Protein AF-A0A518ENG8-F1 (afdb_monomer)

Nearest PDB structures (foldseek):
  2h9d-assembly2_D  TM=7.053E-01  e=4.690E+00  Pseudomonas aeruginosa PAO1
  3hgw-assembly2_B  TM=6.675E-01  e=5.841E+00  Pseudomonas aeruginosa
  2h9c-assembly1_A  TM=5.671E-01  e=4.052E+00  Pseudomonas aeruginosa PAO1
  3ret-assembly1_B  TM=6.626E-01  e=7.274E+00  Pseudomonas aeruginosa

Secondary structure (DSSP, 8-state):
---PPPHHHHHHHHHHHHHHHHHHTTS-HHHHHHHHHHHHHHHHHHHHHHHHHHHHHHTS-----

Sequence (65 aa):
MKGYASTGLVFYLFGLFCAYWAQQTGRSSWLWFFLGWFFAPITGIFLVMKNAKDLRSKTKPRRQR

pLDDT: mean 81.68, std 11.13, range [46.38, 92.69]

Structure (mmCIF, N/CA/C/O backbone):
data_AF-A0A518ENG8-F1
#
_entry.id   AF-A0A518ENG8-F1
#
loop_
_atom_site.group_PDB
_atom_site.id
_atom_site.type_symbol
_atom_site.label_atom_id
_atom_site.label_alt_id
_atom_site.label_comp_id
_atom_site.label_asym_id
_atom_site.label_entity_id
_atom_site.label_seq_id
_atom_site.pdbx_PDB_ins_code
_atom_site.Cartn_x
_atom_site.Cartn_y
_atom_site.Cartn_z
_atom_site.occupancy
_atom_site.B_iso_or_equiv
_atom_site.auth_seq_id
_atom_site.auth_comp_id
_atom_site.auth_asym_id
_atom_site.auth_atom_id
_atom_site.pdbx_PDB_model_num
ATOM 1 N N . MET A 1 1 ? 23.528 -9.844 8.246 1.00 46.38 1 MET A N 1
ATOM 2 C CA . MET A 1 1 ? 22.567 -9.993 7.130 1.00 46.38 1 MET A CA 1
ATOM 3 C C . MET A 1 1 ? 21.473 -8.949 7.313 1.00 46.38 1 MET A C 1
ATOM 5 O O . MET A 1 1 ? 20.929 -8.880 8.406 1.00 46.38 1 MET A O 1
ATOM 9 N N . LYS A 1 2 ? 21.189 -8.090 6.324 1.00 55.19 2 LYS A N 1
ATOM 10 C CA . LYS A 1 2 ? 20.036 -7.173 6.408 1.00 55.19 2 LYS A CA 1
ATOM 11 C C . LYS A 1 2 ? 18.773 -7.999 6.150 1.00 55.19 2 LYS A C 1
ATOM 13 O O . LYS A 1 2 ? 18.538 -8.405 5.018 1.00 55.19 2 LYS A O 1
ATOM 18 N N . GLY A 1 3 ? 18.030 -8.319 7.207 1.00 71.31 3 GLY A N 1
ATOM 19 C CA . GLY A 1 3 ? 16.735 -8.988 7.107 1.00 71.31 3 GLY A CA 1
ATOM 20 C C . GLY A 1 3 ? 15.693 -7.981 6.644 1.00 71.31 3 GLY A C 1
ATOM 21 O O . GLY A 1 3 ? 15.156 -7.233 7.454 1.00 71.31 3 GLY A O 1
ATOM 22 N N . TYR A 1 4 ? 15.466 -7.896 5.337 1.00 75.06 4 TYR A N 1
ATOM 23 C CA . TYR A 1 4 ? 14.415 -7.038 4.802 1.00 75.06 4 TYR A CA 1
ATOM 24 C C . TYR A 1 4 ? 13.049 -7.654 5.107 1.00 75.06 4 TYR A C 1
ATOM 26 O O . TYR A 1 4 ? 12.868 -8.868 5.003 1.00 75.06 4 TYR A O 1
ATOM 34 N N . ALA A 1 5 ? 12.087 -6.813 5.484 1.00 78.94 5 ALA A N 1
ATOM 35 C CA . ALA A 1 5 ? 10.705 -7.243 5.629 1.00 78.94 5 ALA A CA 1
ATOM 36 C C . ALA A 1 5 ? 10.185 -7.763 4.282 1.00 78.94 5 ALA A C 1
ATOM 38 O O . ALA A 1 5 ? 10.421 -7.150 3.238 1.00 78.94 5 ALA A O 1
ATOM 39 N N . SER A 1 6 ? 9.465 -8.888 4.311 1.00 83.31 6 SER A N 1
ATOM 40 C CA . SER A 1 6 ? 8.796 -9.409 3.120 1.00 83.31 6 SER A CA 1
ATOM 41 C C . SER A 1 6 ? 7.849 -8.353 2.561 1.00 83.31 6 SER A C 1
ATOM 43 O O . SER A 1 6 ? 7.077 -7.746 3.303 1.00 83.31 6 SER A O 1
ATOM 45 N N . THR A 1 7 ? 7.865 -8.167 1.244 1.00 82.75 7 THR A N 1
ATOM 46 C CA . THR A 1 7 ? 6.964 -7.251 0.539 1.00 82.75 7 THR A CA 1
ATOM 47 C C . THR A 1 7 ? 5.495 -7.503 0.902 1.00 82.75 7 THR A C 1
ATOM 49 O O . THR A 1 7 ? 4.733 -6.555 1.072 1.00 82.75 7 THR A O 1
ATOM 52 N N . GLY A 1 8 ? 5.107 -8.766 1.115 1.00 83.44 8 GLY A N 1
ATOM 53 C CA . GLY A 1 8 ? 3.755 -9.115 1.563 1.00 83.44 8 GLY A CA 1
ATOM 54 C C . GLY A 1 8 ? 3.436 -8.608 2.972 1.00 83.44 8 GLY A C 1
ATOM 55 O O . GLY A 1 8 ? 2.349 -8.092 3.212 1.00 83.44 8 GLY A O 1
ATOM 56 N N . LEU A 1 9 ? 4.405 -8.678 3.888 1.00 86.50 9 LEU A N 1
ATOM 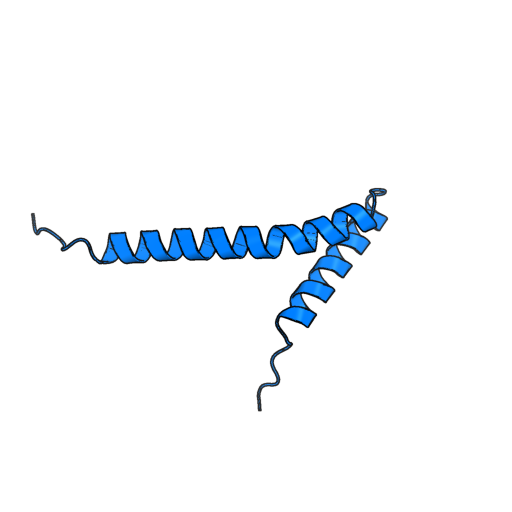57 C CA . LEU A 1 9 ? 4.260 -8.167 5.253 1.00 86.50 9 LEU A CA 1
ATOM 58 C C . LEU A 1 9 ? 4.161 -6.634 5.267 1.00 86.50 9 LEU A C 1
ATOM 60 O O . LEU A 1 9 ? 3.372 -6.079 6.028 1.00 86.50 9 LEU A O 1
ATOM 64 N N . VAL A 1 10 ? 4.893 -5.953 4.380 1.00 86.31 10 VAL A N 1
ATOM 65 C CA . VAL A 1 10 ? 4.803 -4.493 4.211 1.00 86.31 10 VAL A CA 1
ATOM 66 C C . VAL A 1 10 ? 3.415 -4.077 3.716 1.00 86.31 10 VAL A C 1
ATOM 68 O O . VAL A 1 10 ? 2.812 -3.173 4.292 1.00 86.31 10 VAL A O 1
ATOM 71 N N . PHE A 1 11 ? 2.872 -4.750 2.696 1.00 84.00 11 PHE A N 1
ATOM 72 C CA . PHE A 1 11 ? 1.527 -4.443 2.197 1.00 84.00 11 PHE A CA 1
ATOM 73 C C . PHE A 1 11 ? 0.435 -4.745 3.222 1.00 84.00 11 PHE A C 1
ATOM 75 O O . PHE A 1 11 ? -0.489 -3.947 3.375 1.00 84.00 11 PHE A O 1
ATOM 82 N N . TYR A 1 12 ? 0.569 -5.845 3.963 1.00 85.31 12 TYR A N 1
ATOM 83 C CA . TYR A 1 12 ? -0.351 -6.183 5.044 1.00 85.31 12 TYR A CA 1
ATOM 84 C C . TYR A 1 12 ? -0.375 -5.100 6.132 1.00 85.31 12 TYR A C 1
ATOM 86 O O . TYR A 1 12 ? -1.446 -4.603 6.479 1.00 85.31 12 TYR A O 1
ATOM 94 N N . LEU A 1 13 ? 0.796 -4.674 6.620 1.00 88.81 13 LEU A N 1
ATOM 95 C CA . LEU A 1 13 ? 0.909 -3.613 7.627 1.00 88.81 13 LEU A CA 1
ATOM 96 C C . LEU A 1 13 ? 0.357 -2.274 7.124 1.00 88.81 13 LEU A C 1
ATOM 98 O O . LEU A 1 13 ? -0.306 -1.562 7.877 1.00 88.81 13 LEU A O 1
ATOM 102 N N . PHE A 1 14 ? 0.592 -1.940 5.853 1.00 87.00 14 PHE A N 1
ATOM 103 C CA . PHE A 1 14 ? 0.065 -0.717 5.251 1.00 87.00 14 PHE A CA 1
ATOM 104 C C . PHE A 1 14 ? -1.467 -0.739 5.133 1.00 87.00 14 PHE A C 1
ATOM 106 O O . PHE A 1 14 ? -2.129 0.242 5.474 1.00 87.00 14 PHE A O 1
ATOM 113 N N . GLY A 1 15 ? -2.047 -1.869 4.718 1.00 87.00 15 GLY A N 1
ATOM 114 C CA . GLY A 1 15 ? -3.498 -2.066 4.719 1.00 87.00 15 GLY A CA 1
ATOM 115 C C . GLY A 1 15 ? -4.090 -1.951 6.125 1.00 87.00 15 GLY A C 1
ATOM 116 O O . GLY A 1 15 ? -5.100 -1.273 6.314 1.00 87.00 15 GLY A O 1
ATOM 117 N N . LEU A 1 16 ? -3.426 -2.542 7.126 1.00 89.62 16 LEU A N 1
ATOM 118 C CA . LEU A 1 16 ? -3.833 -2.473 8.533 1.00 89.62 16 LEU A CA 1
ATOM 119 C C . LEU A 1 16 ? -3.828 -1.030 9.061 1.00 89.62 16 LEU A C 1
ATOM 121 O O . LEU A 1 16 ? -4.778 -0.599 9.712 1.00 89.62 16 LEU A O 1
ATOM 125 N N . PHE A 1 17 ? -2.789 -0.262 8.726 1.00 89.56 17 PHE A N 1
ATOM 126 C CA . PHE A 1 17 ? -2.699 1.161 9.046 1.00 89.56 17 PHE A CA 1
ATOM 127 C C . PHE A 1 17 ? -3.845 1.963 8.411 1.00 89.56 17 PHE A C 1
ATOM 129 O O . PHE A 1 17 ? -4.479 2.776 9.082 1.00 89.56 17 PHE A O 1
ATOM 136 N N . CYS A 1 18 ? -4.163 1.703 7.140 1.00 87.88 18 CYS A N 1
ATOM 137 C CA . CYS A 1 18 ? -5.264 2.372 6.445 1.00 87.88 18 CYS A CA 1
ATOM 138 C C . CYS A 1 18 ? -6.631 2.035 7.070 1.00 87.88 18 CYS A C 1
ATOM 140 O O . CYS A 1 18 ? -7.479 2.914 7.238 1.0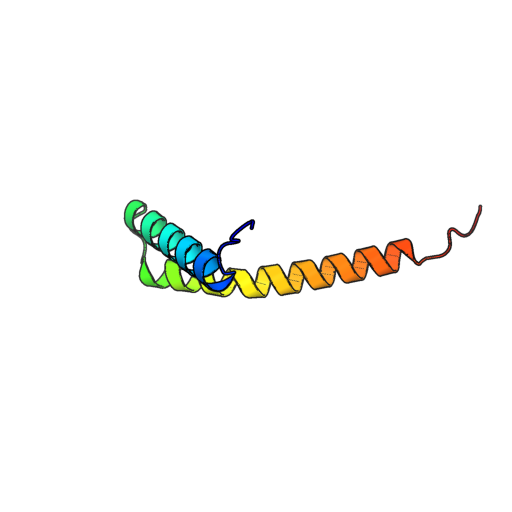0 87.88 18 CYS A O 1
ATOM 142 N N . ALA A 1 19 ? -6.823 0.781 7.490 1.00 89.31 19 ALA A N 1
ATOM 143 C CA . ALA A 1 19 ? -8.018 0.342 8.204 1.00 89.31 19 ALA A CA 1
ATOM 144 C C . ALA A 1 19 ? -8.167 1.038 9.567 1.00 89.31 19 ALA A C 1
ATOM 146 O O . ALA A 1 19 ? -9.257 1.498 9.909 1.00 89.31 19 ALA A O 1
ATOM 147 N N . TYR A 1 20 ? -7.070 1.157 10.320 1.00 91.12 20 TYR A N 1
ATOM 148 C CA . TYR A 1 20 ? -7.040 1.858 11.604 1.00 91.12 20 TYR A CA 1
ATOM 149 C C . TYR A 1 20 ? -7.342 3.353 11.449 1.00 91.12 20 TYR A C 1
ATOM 151 O O . TYR A 1 20 ? -8.160 3.914 12.177 1.00 91.12 20 TYR A O 1
ATOM 159 N N . TRP A 1 21 ? -6.752 3.997 10.444 1.00 89.50 21 TRP A N 1
ATOM 160 C CA . TRP A 1 21 ? -7.054 5.390 10.126 1.00 89.50 21 TRP A CA 1
ATOM 161 C C . TRP A 1 21 ? -8.537 5.587 9.776 1.00 89.50 21 TRP A C 1
ATOM 163 O O . TRP A 1 21 ? -9.192 6.516 10.255 1.00 89.50 21 TRP A O 1
ATOM 173 N N . ALA A 1 22 ? -9.112 4.671 8.998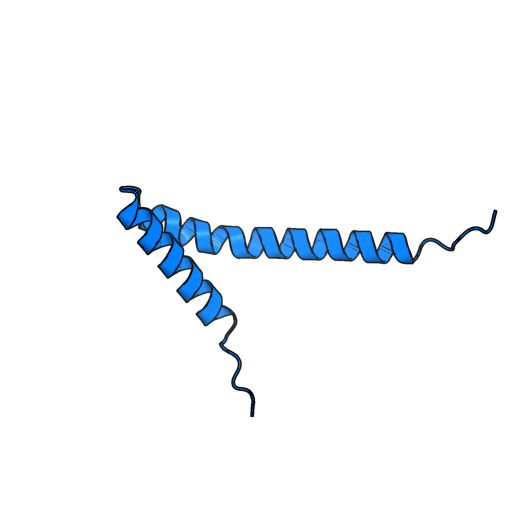 1.00 90.00 22 ALA A N 1
ATOM 174 C CA . ALA A 1 22 ? -10.531 4.704 8.680 1.00 90.00 22 ALA A CA 1
ATOM 175 C C . ALA A 1 22 ? -11.421 4.559 9.923 1.00 90.00 22 ALA A C 1
ATOM 177 O O . ALA A 1 22 ? -12.419 5.275 10.016 1.00 90.00 22 ALA A O 1
ATOM 178 N N . GLN A 1 23 ? -11.038 3.715 10.891 1.00 89.88 23 GLN A N 1
ATOM 179 C CA . GLN A 1 23 ? -11.727 3.620 12.186 1.00 89.88 23 GLN A CA 1
ATOM 180 C C . GLN A 1 23 ? -11.734 4.957 12.921 1.00 89.88 23 GLN A C 1
ATOM 182 O O . GLN A 1 23 ? -12.794 5.411 13.343 1.00 89.88 23 GLN A O 1
ATOM 187 N N . GLN A 1 24 ? -10.578 5.619 13.016 1.00 92.50 24 GLN A N 1
ATOM 188 C CA . GLN A 1 24 ? -10.470 6.925 13.676 1.00 92.50 24 GLN A CA 1
ATOM 189 C C . GLN A 1 24 ? -11.295 8.016 12.987 1.00 92.50 24 GLN A C 1
ATOM 191 O O . GLN A 1 24 ? -11.750 8.950 13.639 1.00 92.50 24 GLN A O 1
ATOM 196 N N . THR A 1 25 ? -11.525 7.888 11.681 1.00 90.56 25 THR A N 1
ATOM 197 C CA . THR A 1 25 ? -12.299 8.858 10.892 1.00 90.56 25 THR A CA 1
ATOM 198 C C . THR A 1 25 ? -13.795 8.504 10.813 1.00 90.56 25 THR A C 1
ATOM 200 O O . THR A 1 25 ? -14.536 9.140 10.064 1.00 90.56 25 THR A O 1
ATOM 203 N N . GLY A 1 26 ? -14.249 7.465 11.527 1.00 90.12 26 GLY A N 1
ATOM 204 C CA . GLY A 1 26 ? -15.643 7.003 11.504 1.00 90.12 26 GLY A CA 1
ATOM 205 C C . GLY A 1 26 ? -16.084 6.388 10.168 1.00 90.12 26 GLY A C 1
ATOM 206 O O . GLY A 1 26 ? -17.272 6.379 9.854 1.00 90.12 26 GLY A O 1
ATOM 207 N N . ARG A 1 27 ? -15.143 5.901 9.348 1.00 87.06 27 ARG A N 1
ATOM 208 C CA . ARG A 1 27 ? -15.413 5.272 8.044 1.00 87.06 27 ARG A CA 1
ATOM 209 C C . ARG A 1 27 ? -15.277 3.750 8.120 1.00 87.06 27 ARG A C 1
ATOM 211 O O . ARG A 1 27 ? -14.649 3.205 9.023 1.00 87.06 27 ARG A O 1
ATOM 218 N N . SER A 1 28 ? -15.823 3.056 7.118 1.00 87.62 28 SER A N 1
ATOM 219 C CA . SER A 1 28 ? -15.716 1.594 7.010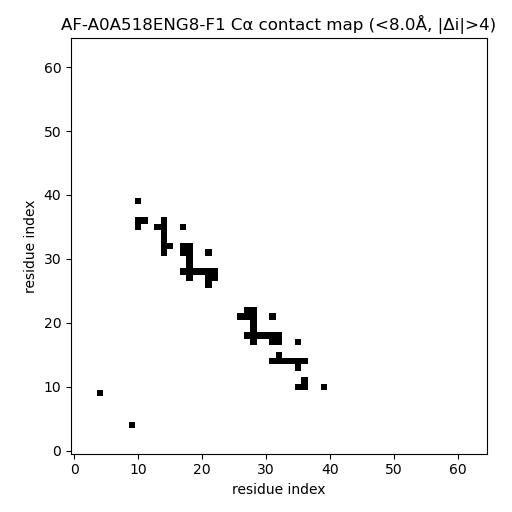 1.00 87.62 28 SER A CA 1
ATOM 220 C C . SER A 1 28 ? -14.254 1.142 6.920 1.00 87.62 28 SER A C 1
ATOM 222 O O . SER A 1 28 ? -13.565 1.386 5.927 1.00 87.62 28 SER A O 1
ATOM 224 N N . SER A 1 29 ? -13.791 0.466 7.970 1.00 88.31 29 SER A N 1
ATOM 225 C CA . SER A 1 29 ? -12.410 -0.013 8.120 1.00 88.31 29 SER A CA 1
ATOM 226 C C . SER A 1 29 ? -12.093 -1.134 7.145 1.00 88.31 29 SER A C 1
ATOM 228 O O . SER A 1 29 ? -11.002 -1.184 6.588 1.00 88.31 29 SER A O 1
ATOM 230 N N . TRP A 1 30 ? -13.071 -2.012 6.914 1.00 86.25 30 TRP A N 1
ATOM 231 C CA . TRP A 1 30 ? -12.941 -3.133 5.992 1.00 86.25 30 TRP A CA 1
ATOM 232 C C . TRP A 1 30 ? -12.773 -2.612 4.564 1.00 86.25 30 TRP A C 1
ATOM 234 O O . TRP A 1 30 ? -11.827 -2.986 3.883 1.00 86.25 30 TRP A O 1
ATOM 244 N N . LEU A 1 31 ? -13.597 -1.643 4.148 1.00 87.38 31 LEU A N 1
ATOM 245 C CA . LEU A 1 31 ? -13.483 -1.028 2.824 1.00 87.38 31 LEU A CA 1
ATOM 246 C C . LEU A 1 31 ? -12.108 -0.376 2.608 1.00 87.38 31 LEU A C 1
ATOM 248 O O . LEU A 1 31 ? -11.487 -0.584 1.568 1.00 87.38 31 LEU A O 1
ATOM 252 N N . TRP A 1 32 ? -11.605 0.360 3.603 1.00 86.19 32 TRP A N 1
ATOM 253 C CA . TRP A 1 32 ? -10.294 1.009 3.521 1.00 86.19 32 TRP A CA 1
ATOM 254 C C . TRP A 1 32 ? -9.108 0.041 3.592 1.00 86.19 32 TRP A C 1
ATOM 256 O O . TRP A 1 32 ? -8.098 0.292 2.935 1.00 86.19 32 TRP A O 1
ATOM 266 N N . PHE A 1 33 ? -9.241 -1.093 4.286 1.00 87.75 33 PHE A N 1
ATOM 267 C CA . PHE A 1 33 ? -8.252 -2.173 4.249 1.00 87.75 33 PHE A CA 1
ATOM 268 C C . PHE A 1 33 ? -8.056 -2.704 2.821 1.00 87.75 33 PHE A C 1
ATOM 270 O O . PHE A 1 33 ? -6.933 -2.727 2.310 1.00 87.75 33 PHE A O 1
ATOM 277 N N . PHE A 1 34 ? -9.151 -3.075 2.144 1.00 85.81 34 PHE A N 1
ATOM 278 C CA . PHE A 1 34 ? -9.081 -3.561 0.761 1.00 85.81 34 PHE A CA 1
ATOM 279 C C . PHE A 1 34 ? -8.647 -2.468 -0.204 1.00 85.81 34 PHE A C 1
ATOM 281 O O . PHE A 1 34 ? -7.902 -2.765 -1.134 1.00 85.81 34 PHE A O 1
AT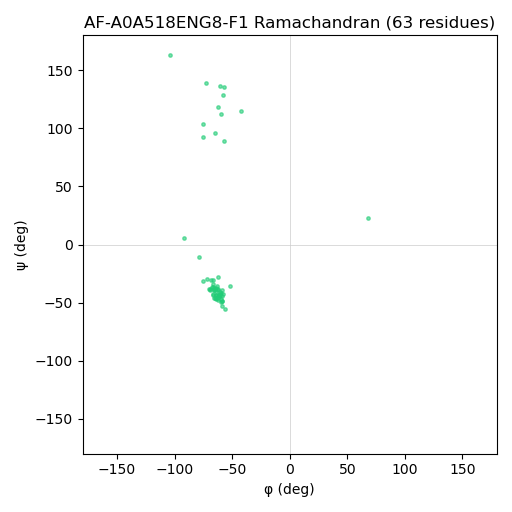OM 288 N N . LEU A 1 35 ? -9.033 -1.208 0.028 1.00 85.12 35 LEU A N 1
ATOM 289 C CA . LEU A 1 35 ? -8.551 -0.099 -0.792 1.00 85.12 35 LEU A CA 1
ATOM 290 C C . LEU A 1 35 ? -7.026 0.041 -0.710 1.00 85.12 35 LEU A C 1
ATOM 292 O O . LEU A 1 35 ? -6.376 0.192 -1.742 1.00 85.12 35 LEU A O 1
ATOM 296 N N . GLY A 1 36 ? -6.444 -0.072 0.488 1.00 80.19 36 GLY A N 1
ATOM 297 C CA . GLY A 1 36 ? -4.991 -0.067 0.676 1.00 80.19 36 GLY A CA 1
ATOM 298 C C . GLY A 1 36 ? -4.294 -1.197 -0.088 1.00 80.19 36 GLY A C 1
ATOM 299 O O . GLY A 1 36 ? -3.259 -0.973 -0.719 1.00 80.19 36 GLY A O 1
ATOM 300 N N . TRP A 1 37 ? -4.897 -2.389 -0.115 1.00 80.44 37 TRP A N 1
ATOM 301 C CA . TRP A 1 37 ? -4.389 -3.517 -0.900 1.00 80.44 37 TRP A CA 1
ATOM 302 C C . TRP A 1 37 ? -4.548 -3.290 -2.411 1.00 80.44 37 TRP A C 1
ATOM 304 O O . TRP A 1 37 ? -3.654 -3.629 -3.180 1.00 80.44 37 TRP A O 1
ATOM 314 N N . PHE A 1 38 ? -5.650 -2.683 -2.856 1.00 83.06 38 PHE A N 1
ATOM 315 C CA . PHE A 1 38 ? -5.953 -2.465 -4.275 1.00 83.06 38 PHE A CA 1
ATOM 316 C C . PHE A 1 38 ? -5.126 -1.335 -4.901 1.00 83.06 38 PHE A C 1
ATOM 318 O O . PHE A 1 38 ? -4.761 -1.394 -6.075 1.00 83.06 38 PHE A O 1
ATOM 325 N N . PHE A 1 39 ? -4.765 -0.319 -4.115 1.00 79.25 39 PHE A N 1
ATOM 326 C CA . PHE A 1 39 ? -3.890 0.759 -4.572 1.00 79.25 39 PHE A CA 1
ATOM 327 C C . PHE A 1 39 ? -2.456 0.284 -4.834 1.00 79.25 39 PHE A C 1
ATOM 329 O O . PHE A 1 39 ? -1.799 0.809 -5.734 1.00 79.25 39 PHE A O 1
ATOM 336 N N . ALA A 1 40 ? -1.966 -0.725 -4.110 1.00 76.44 40 ALA A N 1
ATOM 337 C CA . ALA A 1 40 ? -0.616 -1.262 -4.282 1.00 76.44 40 ALA A CA 1
ATOM 338 C C . ALA A 1 40 ? -0.300 -1.741 -5.722 1.00 76.44 40 ALA A C 1
ATOM 340 O O . ALA A 1 40 ? 0.660 -1.229 -6.310 1.00 76.44 40 ALA A O 1
ATOM 341 N N . PRO A 1 41 ? -1.078 -2.651 -6.347 1.00 81.12 41 PRO A N 1
ATOM 342 C CA . PRO A 1 41 ? -0.826 -3.082 -7.720 1.00 81.12 41 PRO A CA 1
ATOM 343 C C . PRO A 1 41 ? -1.035 -1.953 -8.733 1.00 81.12 41 PRO A C 1
ATOM 345 O O . PRO A 1 41 ? -0.245 -1.838 -9.666 1.00 81.12 41 PRO A O 1
ATOM 348 N N . ILE A 1 42 ? -2.029 -1.076 -8.534 1.00 83.31 42 ILE A N 1
ATOM 349 C CA . ILE A 1 42 ? -2.258 0.085 -9.412 1.00 83.31 42 ILE A CA 1
ATOM 350 C C . ILE A 1 42 ? -1.018 0.983 -9.430 1.00 83.31 42 ILE A C 1
ATOM 352 O O . ILE A 1 42 ? -0.514 1.338 -10.497 1.00 83.31 42 ILE A O 1
ATOM 356 N N . THR A 1 43 ? -0.483 1.302 -8.252 1.00 84.12 43 THR A N 1
ATOM 357 C CA . THR A 1 43 ? 0.714 2.139 -8.115 1.00 84.12 43 THR A CA 1
ATOM 358 C C . THR A 1 43 ? 1.930 1.453 -8.739 1.00 84.12 43 THR A C 1
ATOM 360 O O . THR A 1 43 ? 2.698 2.102 -9.447 1.00 84.12 43 THR A O 1
ATOM 363 N N . GLY A 1 44 ? 2.073 0.134 -8.559 1.00 85.38 44 GLY A N 1
ATOM 364 C CA . GLY A 1 44 ? 3.122 -0.663 -9.202 1.00 85.38 44 GLY A CA 1
ATOM 365 C C . GLY A 1 44 ? 3.060 -0.617 -10.732 1.00 85.38 44 GLY A C 1
ATOM 366 O O . GLY A 1 44 ? 4.073 -0.351 -11.380 1.00 85.38 44 GLY A O 1
ATOM 367 N N . ILE A 1 45 ? 1.873 -0.795 -11.320 1.00 88.44 45 ILE A N 1
ATOM 368 C CA . ILE A 1 45 ? 1.665 -0.715 -12.774 1.00 88.44 45 ILE A CA 1
ATOM 369 C C . ILE A 1 45 ? 2.010 0.688 -13.286 1.00 88.44 45 ILE A C 1
ATOM 371 O O . ILE A 1 45 ? 2.776 0.825 -14.241 1.00 88.44 45 ILE A O 1
ATOM 375 N N . PHE A 1 46 ? 1.511 1.737 -12.627 1.00 89.94 46 PHE A N 1
ATOM 376 C CA . PHE A 1 46 ? 1.818 3.122 -12.994 1.00 89.94 46 PHE A CA 1
ATOM 377 C C . PHE A 1 46 ? 3.315 3.429 -12.910 1.00 89.94 46 PHE A C 1
ATOM 379 O O . PHE A 1 46 ? 3.856 4.095 -13.798 1.00 89.94 46 PHE A O 1
ATOM 386 N N . LEU A 1 47 ? 3.997 2.927 -11.878 1.00 90.31 47 LEU A N 1
ATOM 387 C CA . LEU A 1 47 ? 5.435 3.097 -11.707 1.00 90.31 47 LEU A CA 1
ATOM 388 C C . LEU A 1 47 ? 6.205 2.437 -12.856 1.00 90.31 47 LEU A C 1
ATOM 390 O O . LEU A 1 47 ? 7.073 3.076 -13.450 1.00 90.31 47 LEU A O 1
ATOM 394 N N . VAL A 1 48 ? 5.853 1.202 -13.223 1.00 91.06 48 VAL A N 1
ATOM 395 C CA . VAL A 1 48 ? 6.461 0.494 -14.361 1.00 91.06 48 VAL A CA 1
ATOM 396 C C . VAL A 1 48 ? 6.192 1.235 -15.669 1.00 91.06 48 VAL A C 1
ATOM 398 O O . VAL A 1 48 ? 7.112 1.432 -16.462 1.00 91.06 48 VAL A O 1
ATOM 401 N N . MET A 1 49 ? 4.965 1.713 -15.884 1.00 91.06 49 MET A N 1
ATOM 402 C CA . MET A 1 49 ? 4.614 2.494 -17.071 1.00 91.06 49 MET A CA 1
ATOM 403 C C . MET A 1 49 ? 5.417 3.795 -17.162 1.00 91.06 49 MET A C 1
ATOM 405 O O . MET A 1 49 ? 5.904 4.140 -18.241 1.00 91.06 49 MET A O 1
ATOM 409 N N . LYS A 1 50 ? 5.568 4.524 -16.051 1.00 88.31 50 LYS A N 1
ATOM 410 C CA . LYS A 1 50 ? 6.363 5.757 -16.012 1.00 88.31 50 LYS A CA 1
ATOM 411 C C . LYS A 1 50 ? 7.843 5.457 -16.246 1.00 88.31 50 LYS A C 1
ATOM 413 O O . LYS A 1 50 ? 8.451 6.089 -17.103 1.00 88.31 50 LYS A O 1
ATOM 418 N N . ASN A 1 51 ? 8.384 4.439 -15.581 1.00 92.69 51 ASN A N 1
ATOM 419 C CA . ASN A 1 51 ? 9.765 4.004 -15.767 1.00 92.69 51 ASN A CA 1
ATOM 420 C C . ASN A 1 51 ? 10.042 3.609 -17.231 1.00 92.69 51 ASN A C 1
ATOM 422 O O . ASN A 1 51 ? 11.039 4.024 -17.813 1.00 92.69 51 ASN A O 1
ATOM 426 N N . ALA A 1 52 ? 9.120 2.890 -17.879 1.00 87.38 52 ALA A N 1
ATOM 427 C CA . ALA A 1 52 ? 9.236 2.535 -19.293 1.00 87.38 52 ALA A CA 1
ATOM 428 C C . ALA A 1 52 ? 9.224 3.764 -20.224 1.00 87.38 52 ALA A C 1
ATOM 430 O O . ALA A 1 52 ? 9.955 3.791 -21.218 1.00 87.38 52 ALA A O 1
ATOM 431 N N . LYS A 1 53 ? 8.420 4.793 -19.917 1.00 87.00 53 LYS A N 1
ATOM 432 C CA . LYS A 1 53 ? 8.415 6.066 -20.662 1.00 87.00 53 LYS A CA 1
ATOM 433 C C . LYS A 1 53 ? 9.732 6.826 -20.491 1.00 87.00 53 LYS A C 1
ATOM 435 O O . LYS A 1 53 ? 10.271 7.308 -21.486 1.00 87.00 53 LYS A O 1
ATOM 440 N N . ASP A 1 54 ? 10.259 6.885 -19.271 1.00 85.94 54 ASP A N 1
ATOM 441 C CA . ASP A 1 54 ? 11.518 7.572 -18.962 1.00 85.94 54 ASP A CA 1
ATOM 442 C C . ASP A 1 54 ? 12.727 6.880 -19.609 1.00 85.94 54 ASP A C 1
ATOM 444 O O . ASP A 1 54 ? 13.638 7.541 -20.108 1.00 85.94 54 ASP A O 1
ATOM 448 N N . LEU A 1 55 ? 12.725 5.546 -19.683 1.00 85.75 55 LEU A N 1
ATOM 449 C CA . LEU A 1 55 ? 13.743 4.807 -20.431 1.00 85.75 55 LEU A CA 1
ATOM 450 C C . LEU A 1 55 ? 13.672 5.128 -21.932 1.00 85.75 55 LEU A C 1
ATOM 452 O O . LEU A 1 55 ? 14.692 5.453 -22.535 1.00 85.75 55 LEU A O 1
ATOM 456 N N . ARG A 1 56 ? 12.473 5.132 -22.533 1.00 81.56 56 ARG A N 1
ATOM 457 C CA . ARG A 1 56 ? 12.299 5.485 -23.956 1.00 81.56 56 ARG A CA 1
ATOM 458 C C . ARG A 1 56 ? 12.692 6.930 -24.270 1.00 81.56 56 ARG A C 1
ATOM 4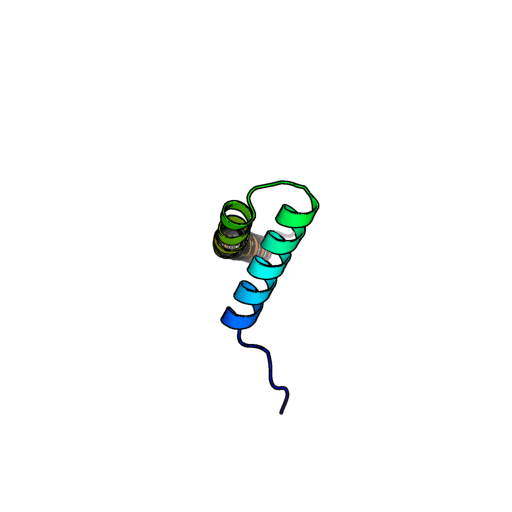60 O O . ARG A 1 56 ? 13.210 7.182 -25.356 1.00 81.56 56 ARG A O 1
ATOM 467 N N . SER A 1 57 ? 12.445 7.875 -23.361 1.00 79.12 57 SER A N 1
ATOM 468 C CA . SER A 1 57 ? 12.825 9.279 -23.559 1.00 79.12 57 SER A CA 1
ATOM 469 C C . SER A 1 57 ? 14.342 9.470 -23.508 1.00 79.12 57 SER A C 1
ATOM 471 O O . SER A 1 57 ? 14.880 10.189 -24.349 1.00 79.12 57 SER A O 1
ATOM 473 N N . LYS A 1 58 ? 15.044 8.762 -22.612 1.00 74.81 58 LYS A N 1
ATOM 474 C CA . LYS A 1 58 ? 16.516 8.741 -22.555 1.00 74.81 58 LYS A CA 1
ATOM 475 C C . LYS A 1 58 ? 17.160 8.084 -23.778 1.00 74.81 58 LYS A C 1
ATOM 477 O O . LYS A 1 58 ? 18.254 8.479 -24.163 1.00 74.81 58 LYS A O 1
ATOM 482 N N . THR A 1 59 ? 16.494 7.1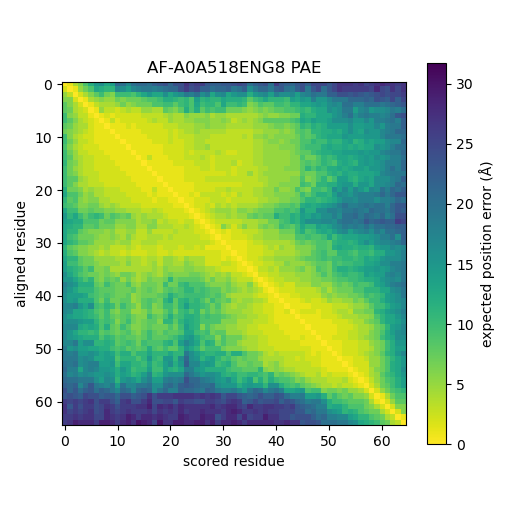08 -24.399 1.00 67.1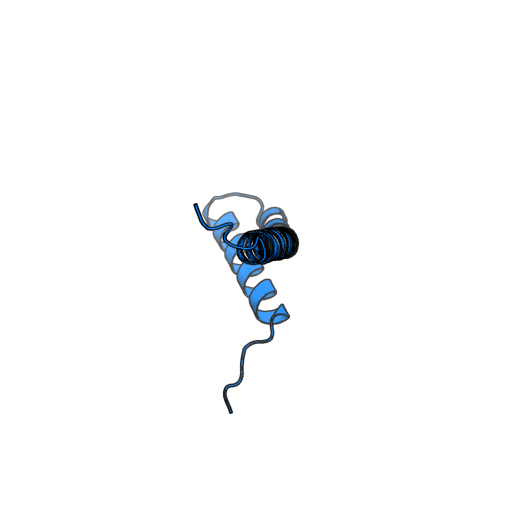2 59 THR A N 1
ATOM 483 C CA . THR A 1 59 ? 16.995 6.423 -25.604 1.00 67.12 59 THR A CA 1
ATOM 484 C C . THR A 1 59 ? 16.790 7.224 -26.894 1.00 67.12 59 THR A C 1
ATOM 486 O O . THR A 1 59 ? 17.372 6.860 -27.915 1.00 67.12 59 THR A O 1
ATOM 489 N N . LYS A 1 60 ? 16.024 8.331 -26.904 1.00 57.41 60 LYS A N 1
ATOM 490 C CA . LYS A 1 60 ? 16.024 9.211 -28.084 1.00 57.41 60 LYS A CA 1
ATOM 491 C C . LYS A 1 60 ? 17.445 9.757 -28.267 1.00 57.41 60 LYS A C 1
ATOM 493 O O . LYS A 1 60 ? 17.918 10.467 -27.378 1.00 57.41 60 LYS A O 1
ATOM 498 N N . PRO A 1 61 ? 18.127 9.465 -29.392 1.00 55.88 61 PRO A N 1
ATOM 499 C CA . PRO A 1 61 ? 19.438 10.031 -29.637 1.00 55.88 61 PRO A CA 1
ATOM 500 C C . PRO A 1 61 ? 19.275 11.544 -29.598 1.00 55.88 61 PRO A C 1
ATOM 502 O O . PRO A 1 61 ? 18.374 12.101 -30.234 1.00 55.88 61 PRO A O 1
ATOM 505 N N . ARG A 1 62 ? 20.122 12.191 -28.797 1.00 63.41 62 ARG A N 1
ATOM 506 C CA . ARG A 1 62 ? 20.304 13.637 -28.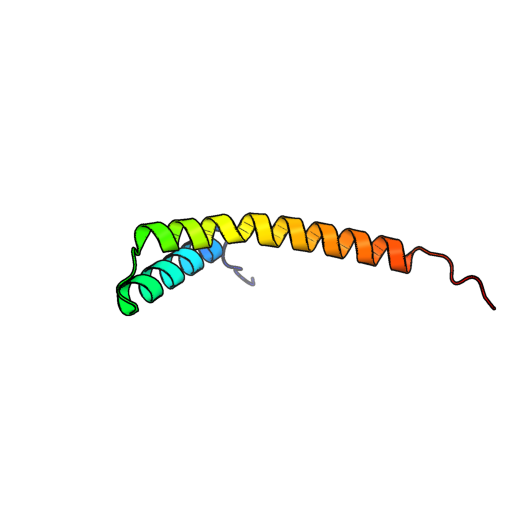791 1.00 63.41 62 ARG A CA 1
ATOM 507 C C . ARG A 1 62 ? 20.706 14.007 -30.215 1.00 63.41 62 ARG A C 1
ATOM 509 O O . ARG A 1 62 ? 21.882 13.960 -30.554 1.00 63.41 62 ARG A O 1
ATOM 516 N N . ARG A 1 63 ? 19.724 14.282 -31.079 1.00 61.62 63 ARG A N 1
ATOM 517 C CA . ARG A 1 63 ? 19.965 14.880 -32.388 1.00 61.62 63 ARG A CA 1
ATOM 518 C C . ARG A 1 63 ? 20.514 16.259 -32.054 1.00 61.62 63 ARG A C 1
ATOM 520 O O . ARG A 1 63 ? 19.756 17.147 -31.672 1.00 61.62 63 ARG A O 1
ATOM 527 N N . GLN A 1 64 ? 21.844 16.335 -32.047 1.00 56.19 64 GLN A N 1
ATOM 528 C CA . GLN A 1 64 ? 22.620 17.562 -32.015 1.00 56.19 64 GLN A CA 1
ATOM 529 C C . GLN A 1 64 ? 21.950 18.540 -32.983 1.00 56.19 64 GLN A C 1
ATOM 531 O O . GLN A 1 64 ? 21.830 18.258 -34.176 1.00 56.19 64 GLN A O 1
ATOM 536 N N . ARG A 1 65 ? 21.421 19.624 -32.426 1.00 47.75 65 ARG A N 1
ATOM 537 C CA . ARG A 1 65 ? 21.327 20.906 -33.107 1.00 47.75 65 ARG A CA 1
ATOM 538 C C . ARG A 1 65 ? 22.409 21.781 -32.510 1.00 47.75 65 ARG A C 1
ATOM 540 O O . ARG A 1 65 ? 22.628 21.633 -31.283 1.00 47.75 65 ARG A O 1
#

Mean predicted aligned error: 9.73 Å

Solvent-accessible surface area (backbone atoms only — not comparable to full-atom values): 3714 Å² total; per-residue (Å²): 133,89,82,72,79,52,69,68,58,53,50,50,53,50,12,49,49,38,16,51,52,23,50,78,69,77,42,64,28,68,62,33,24,53,47,44,54,56,47,50,60,55,51,51,52,52,49,52,53,49,52,54,48,54,52,55,60,68,65,51,74,82,75,82,124

Radius of gyration: 18.56 Å; Cα contacts (8 Å, |Δi|>4): 31; chains: 1; bounding box: 38×31×47 Å

Foldseek 3Di:
DPPDDDPVVVLQVQLQVQLVVCVVVVHHSVVRSVVSVVVVVVVVVVVVVVVVVVVVVVPPPPPDD

Organism: NCBI:txid2528018